Protein AF-A0A1D6KE18-F1 (afdb_monomer)

Mean predicted aligned error: 4.52 Å

Foldseek 3Di:
DDDDPVLLVLLLVLLVVCQPPVVQDDPPGGDPVVLVSSLVSSCVVVVPPNDDSVRSVVSLVLLLLLLVLQVVLCPDPQWDADPVQQAIDHDPVVVVVSCVVRVSNVVRNPHHDPCNVSSCVRPPDPPPPPD

Structure (mmCIF, N/CA/C/O backbone):
data_AF-A0A1D6KE18-F1
#
_entry.id   AF-A0A1D6KE18-F1
#
loop_
_atom_site.group_PDB
_atom_site.id
_atom_site.type_symbol
_atom_site.label_atom_id
_atom_site.label_alt_id
_atom_site.label_comp_id
_atom_site.label_asym_id
_atom_site.label_entity_id
_atom_site.label_seq_id
_atom_site.pdbx_PDB_ins_code
_atom_site.Cartn_x
_atom_site.Cartn_y
_atom_site.Cartn_z
_atom_site.occupancy
_atom_site.B_iso_or_equiv
_atom_site.auth_seq_id
_atom_site.auth_comp_id
_atom_site.auth_asym_id
_atom_site.auth_atom_id
_atom_site.pdbx_PDB_model_num
ATOM 1 N N . MET A 1 1 ? 7.918 14.638 -8.693 1.00 60.69 1 MET A N 1
ATOM 2 C CA . MET A 1 1 ? 6.712 13.833 -8.991 1.00 60.69 1 MET A CA 1
ATOM 3 C C . MET A 1 1 ? 5.922 13.656 -7.713 1.00 60.69 1 MET A C 1
ATOM 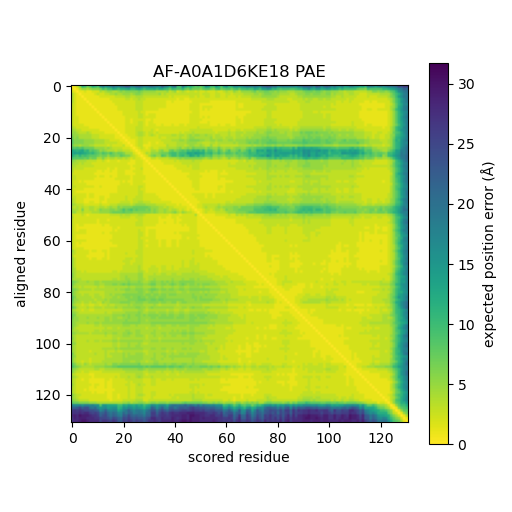5 O O . MET A 1 1 ? 6.522 13.316 -6.700 1.00 60.69 1 MET A O 1
ATOM 9 N N . ILE A 1 2 ? 4.615 13.894 -7.745 1.00 83.94 2 ILE A N 1
ATOM 10 C CA . ILE A 1 2 ? 3.728 13.687 -6.595 1.00 83.94 2 ILE A CA 1
ATOM 11 C C . ILE A 1 2 ? 2.956 12.389 -6.845 1.00 83.94 2 ILE A C 1
ATOM 13 O O . ILE A 1 2 ? 2.458 12.166 -7.948 1.00 83.94 2 ILE A O 1
ATOM 17 N N . TRP A 1 3 ? 2.891 11.517 -5.840 1.00 92.81 3 TRP A N 1
ATOM 18 C CA . TRP A 1 3 ? 2.077 10.306 -5.903 1.00 92.81 3 TRP A CA 1
ATOM 19 C C . TRP A 1 3 ? 0.591 10.654 -5.977 1.00 92.81 3 TRP A C 1
ATOM 21 O O . TRP A 1 3 ? 0.111 11.513 -5.241 1.00 92.81 3 TRP A O 1
ATOM 31 N N . ASN A 1 4 ? -0.135 9.957 -6.844 1.00 93.25 4 ASN A N 1
ATOM 32 C CA . ASN A 1 4 ? -1.587 10.035 -6.948 1.00 93.25 4 ASN A CA 1
ATOM 33 C C . ASN A 1 4 ? -2.176 8.618 -6.966 1.00 93.25 4 ASN A C 1
ATOM 35 O O . ASN A 1 4 ? -1.447 7.635 -7.112 1.00 93.25 4 ASN A O 1
ATOM 39 N N . ASN A 1 5 ? -3.501 8.517 -6.872 1.00 93.25 5 ASN A N 1
ATOM 40 C CA . ASN A 1 5 ? -4.188 7.226 -6.812 1.00 93.25 5 ASN A CA 1
ATOM 41 C C . ASN A 1 5 ? -3.930 6.347 -8.052 1.00 93.25 5 ASN A C 1
ATOM 43 O O . ASN A 1 5 ? -3.918 5.124 -7.934 1.00 93.25 5 ASN A O 1
ATOM 47 N N . VAL A 1 6 ? -3.694 6.944 -9.229 1.00 95.94 6 VAL A N 1
ATOM 48 C CA . VAL A 1 6 ? -3.387 6.207 -10.469 1.00 95.94 6 VAL A CA 1
ATOM 49 C C . VAL A 1 6 ? -2.028 5.520 -10.361 1.00 95.94 6 VAL A C 1
ATOM 51 O O . VAL A 1 6 ? -1.913 4.334 -10.663 1.00 95.94 6 VAL A O 1
ATOM 54 N N . TYR A 1 7 ? -1.010 6.232 -9.878 1.00 97.25 7 TYR A N 1
ATOM 55 C CA . TYR A 1 7 ? 0.320 5.669 -9.660 1.00 97.25 7 TYR A CA 1
ATOM 56 C C . TYR A 1 7 ? 0.329 4.661 -8.513 1.00 97.25 7 TYR A C 1
ATOM 58 O O . TYR A 1 7 ? 0.935 3.603 -8.646 1.00 97.25 7 TYR A O 1
ATOM 66 N N . GLU A 1 8 ? -0.367 4.936 -7.410 1.00 97.62 8 GLU A N 1
ATOM 67 C CA . GLU A 1 8 ? -0.455 3.998 -6.285 1.00 97.62 8 GLU A CA 1
ATOM 68 C C . GLU A 1 8 ? -1.118 2.682 -6.708 1.00 97.62 8 GLU A C 1
ATOM 70 O O . GLU A 1 8 ? -0.556 1.613 -6.469 1.00 97.62 8 GLU A O 1
ATOM 75 N N . LYS A 1 9 ? -2.248 2.748 -7.427 1.00 97.75 9 LYS A N 1
ATOM 76 C CA . LYS A 1 9 ? -2.871 1.561 -8.028 1.00 97.75 9 LYS A CA 1
ATOM 77 C C . LYS A 1 9 ? -1.924 0.879 -9.012 1.00 97.75 9 LYS A C 1
ATOM 79 O O . LYS A 1 9 ? -1.760 -0.332 -8.969 1.00 97.75 9 LYS A O 1
ATOM 84 N N . GLY A 1 10 ? -1.277 1.654 -9.877 1.00 97.88 10 GLY A N 1
ATOM 85 C CA . GLY A 1 10 ? -0.347 1.141 -10.871 1.00 97.88 10 GLY A CA 1
ATOM 86 C C . GLY A 1 10 ? 0.821 0.356 -10.271 1.00 97.88 10 GLY A C 1
ATOM 87 O O . GLY A 1 10 ? 1.186 -0.682 -10.817 1.00 97.88 10 GLY A O 1
ATOM 88 N N . LEU A 1 11 ? 1.362 0.811 -9.138 1.00 98.31 11 LEU A N 1
ATOM 89 C CA . LEU A 1 11 ? 2.388 0.094 -8.383 1.00 98.31 11 LEU A CA 1
ATOM 90 C C . LEU A 1 11 ? 1.849 -1.236 -7.850 1.00 98.31 11 LEU A C 1
ATOM 92 O O . LEU A 1 11 ? 2.480 -2.270 -8.053 1.00 98.31 11 LEU A O 1
ATOM 96 N N . VAL A 1 12 ? 0.679 -1.216 -7.209 1.00 98.12 12 VAL A N 1
ATOM 97 C CA . VAL A 1 12 ? 0.049 -2.421 -6.653 1.00 98.12 12 VAL A CA 1
ATOM 98 C C . VAL A 1 12 ? -0.283 -3.442 -7.751 1.00 98.12 12 VAL A C 1
ATOM 100 O O . VAL A 1 12 ? -0.004 -4.624 -7.570 1.00 98.12 12 VAL A O 1
ATOM 103 N N . ASP A 1 13 ? -0.781 -2.995 -8.909 1.00 98.25 13 ASP A N 1
ATOM 104 C CA . ASP A 1 13 ? -1.035 -3.853 -10.076 1.00 98.25 13 ASP A CA 1
ATOM 105 C C . ASP A 1 13 ? 0.254 -4.570 -10.522 1.00 98.25 13 ASP A C 1
ATOM 107 O O . ASP A 1 13 ? 0.291 -5.794 -10.605 1.00 98.25 13 ASP A O 1
ATOM 111 N N . VAL A 1 14 ? 1.347 -3.822 -10.738 1.00 98.00 14 VAL A N 1
ATOM 112 C CA . VAL A 1 14 ? 2.634 -4.406 -11.164 1.00 98.00 14 VAL A CA 1
ATOM 113 C C . VAL A 1 14 ? 3.160 -5.392 -10.119 1.00 98.00 14 VAL A C 1
ATOM 115 O O . VAL A 1 14 ? 3.718 -6.431 -10.465 1.00 98.00 14 VAL A O 1
ATOM 118 N N . MET A 1 15 ? 2.979 -5.101 -8.830 1.00 97.31 15 MET A N 1
ATOM 119 C CA . MET A 1 15 ? 3.346 -6.027 -7.761 1.00 97.31 15 MET A CA 1
ATOM 120 C C . MET A 1 15 ? 2.531 -7.323 -7.817 1.00 97.31 15 MET A C 1
ATOM 122 O O . MET A 1 15 ? 3.095 -8.386 -7.569 1.00 97.31 15 MET A O 1
ATOM 126 N N . HIS A 1 16 ? 1.243 -7.270 -8.163 1.00 96.31 16 HIS A N 1
ATOM 127 C CA . HIS A 1 16 ? 0.437 -8.478 -8.340 1.00 96.31 16 HIS A CA 1
ATOM 128 C C . HIS A 1 16 ? 0.961 -9.355 -9.475 1.00 96.31 16 HIS A C 1
ATOM 130 O O . HIS A 1 16 ? 1.117 -10.554 -9.259 1.00 96.31 16 HIS A O 1
ATOM 136 N N . ASP A 1 17 ? 1.336 -8.766 -10.611 1.00 96.06 17 ASP A N 1
ATOM 137 C CA . ASP A 1 17 ? 1.878 -9.506 -11.762 1.00 96.06 17 ASP A CA 1
ATOM 138 C C . ASP A 1 17 ? 3.152 -10.301 -11.418 1.00 96.06 17 ASP A C 1
ATOM 140 O O . ASP A 1 17 ? 3.493 -11.281 -12.078 1.00 96.06 17 ASP A O 1
ATOM 144 N N . HIS A 1 18 ? 3.877 -9.886 -10.373 1.00 94.38 18 HIS A N 1
ATOM 145 C CA . HIS A 1 18 ? 5.141 -10.499 -9.962 1.00 94.38 18 HIS A CA 1
ATOM 146 C C . HIS A 1 18 ? 5.004 -11.432 -8.749 1.00 94.38 18 HIS A C 1
ATOM 148 O O . HIS A 1 18 ? 5.970 -12.122 -8.413 1.00 94.38 18 HIS A O 1
ATOM 154 N N . LYS A 1 19 ? 3.857 -11.441 -8.051 1.00 90.94 19 LYS A N 1
ATOM 155 C CA . LYS A 1 19 ? 3.760 -11.966 -6.672 1.00 90.94 19 LYS A CA 1
ATOM 156 C C . LYS A 1 19 ? 3.980 -13.471 -6.564 1.00 90.94 19 LYS A C 1
ATOM 158 O O . LYS A 1 19 ? 4.556 -13.913 -5.569 1.00 90.94 19 LYS A O 1
ATOM 163 N N . ASP A 1 20 ? 3.583 -14.208 -7.596 1.00 90.25 20 ASP A N 1
ATOM 164 C CA . ASP A 1 20 ? 3.630 -15.671 -7.642 1.00 90.25 20 ASP A CA 1
ATOM 165 C C . ASP A 1 20 ? 4.934 -16.199 -8.267 1.00 90.25 20 ASP A C 1
ATOM 167 O O . ASP A 1 20 ? 5.154 -17.406 -8.333 1.00 90.25 20 ASP A O 1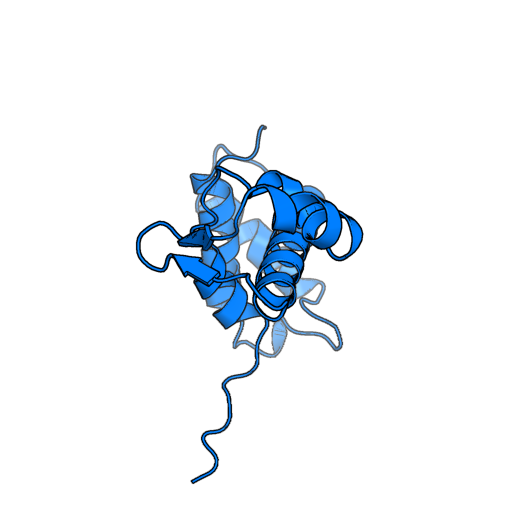
ATOM 171 N N . ASN A 1 21 ? 5.838 -15.310 -8.701 1.00 92.62 21 ASN A N 1
ATOM 172 C CA . ASN A 1 21 ? 7.126 -15.709 -9.255 1.00 92.62 21 ASN A CA 1
ATOM 173 C C . ASN A 1 21 ? 8.185 -15.845 -8.140 1.00 92.62 21 ASN A C 1
ATOM 175 O O . ASN A 1 21 ? 8.658 -14.827 -7.615 1.00 92.62 21 ASN A O 1
ATOM 179 N N . PRO A 1 22 ? 8.642 -17.070 -7.807 1.00 90.62 22 PRO A N 1
ATOM 180 C CA . PRO A 1 22 ? 9.585 -17.291 -6.711 1.00 90.62 22 PRO A CA 1
ATOM 181 C C . PRO A 1 22 ? 10.936 -16.601 -6.940 1.00 90.62 22 PRO A C 1
ATOM 183 O O . PRO A 1 22 ? 11.588 -16.217 -5.971 1.00 90.62 22 PRO A O 1
ATOM 186 N N . LYS A 1 23 ? 11.329 -16.346 -8.199 1.00 93.75 23 LYS A N 1
ATOM 187 C CA . LYS A 1 23 ? 12.558 -15.608 -8.536 1.00 93.75 23 LYS A CA 1
ATOM 188 C C . LYS A 1 23 ? 12.563 -14.192 -7.963 1.00 93.75 23 LYS A C 1
ATOM 190 O O . LYS A 1 23 ? 13.631 -13.646 -7.708 1.00 93.75 23 LYS A O 1
ATOM 195 N N . PHE A 1 24 ? 11.398 -13.579 -7.773 1.00 93.81 24 PHE A N 1
ATOM 196 C CA . PHE A 1 24 ? 11.279 -12.193 -7.314 1.00 93.81 24 PHE A CA 1
ATOM 197 C C . PHE A 1 24 ? 11.082 -12.066 -5.803 1.00 93.81 24 PHE A C 1
ATOM 199 O O . PHE A 1 24 ? 11.105 -10.953 -5.267 1.00 93.81 24 PHE A O 1
ATOM 206 N N . LYS A 1 25 ? 10.928 -13.189 -5.096 1.00 90.25 25 LYS A N 1
ATOM 207 C CA . LYS A 1 25 ? 10.687 -13.224 -3.654 1.00 90.25 25 LYS A CA 1
ATOM 208 C C . LYS A 1 25 ? 11.977 -13.525 -2.887 1.00 90.25 25 LYS A C 1
ATOM 210 O O . LYS A 1 25 ? 12.860 -14.242 -3.345 1.00 90.25 25 LYS A O 1
ATOM 215 N N . GLY A 1 26 ? 12.096 -12.932 -1.706 1.00 84.06 26 GLY A N 1
ATOM 216 C CA . GLY A 1 26 ? 13.073 -13.281 -0.676 1.00 84.06 26 GLY A CA 1
ATOM 217 C C . GLY A 1 26 ? 12.359 -13.588 0.641 1.00 84.06 26 GLY A C 1
ATOM 218 O O . GLY A 1 26 ? 11.132 -13.525 0.703 1.00 84.06 26 GLY A O 1
ATOM 219 N N . GLN A 1 27 ? 13.120 -13.857 1.708 1.00 77.19 27 GLN A N 1
ATOM 220 C CA . GLN A 1 27 ? 12.569 -14.235 3.023 1.00 77.19 27 GLN A CA 1
ATOM 221 C C . GLN A 1 27 ? 11.506 -13.251 3.551 1.00 77.19 27 GLN A C 1
ATOM 223 O O . GLN A 1 27 ? 10.515 -13.679 4.128 1.00 77.19 27 GLN A O 1
ATOM 228 N N . ASN A 1 28 ? 11.680 -11.945 3.306 1.00 78.69 28 ASN A N 1
ATOM 229 C CA . ASN A 1 28 ? 10.844 -10.884 3.886 1.00 78.69 28 ASN A CA 1
ATOM 230 C C . ASN A 1 28 ? 10.117 -10.001 2.850 1.00 78.69 28 ASN A C 1
ATOM 232 O O . ASN A 1 28 ? 9.712 -8.882 3.168 1.00 78.69 28 ASN A O 1
ATOM 236 N N . GLY A 1 29 ? 9.950 -10.461 1.604 1.00 87.69 29 GLY A N 1
ATOM 237 C CA . GLY A 1 29 ? 9.260 -9.687 0.564 1.00 87.69 29 GLY A CA 1
ATOM 238 C C . GLY A 1 29 ? 9.904 -9.811 -0.810 1.00 87.69 29 GLY A C 1
ATOM 239 O O . GLY A 1 29 ? 10.212 -10.913 -1.248 1.00 87.69 29 GLY A O 1
ATOM 240 N N . TRP A 1 30 ? 10.066 -8.688 -1.507 1.00 94.56 30 TRP A N 1
ATOM 241 C CA . TRP A 1 30 ? 10.714 -8.630 -2.820 1.00 94.56 30 TRP A CA 1
ATOM 242 C C . TRP A 1 30 ? 12.234 -8.586 -2.679 1.00 94.56 30 TRP A C 1
ATOM 244 O O . TRP A 1 30 ? 12.766 -7.799 -1.893 1.00 94.56 30 TRP A O 1
ATOM 254 N N . ASN A 1 31 ? 12.939 -9.406 -3.456 1.00 95.06 31 ASN A N 1
ATOM 255 C CA . ASN A 1 31 ? 14.399 -9.370 -3.513 1.00 95.06 31 ASN A CA 1
ATOM 256 C C . ASN A 1 31 ? 14.897 -8.273 -4.482 1.00 95.06 31 ASN A C 1
ATOM 258 O O . ASN A 1 31 ? 14.120 -7.458 -4.992 1.00 95.06 31 ASN A O 1
ATOM 262 N N . ARG A 1 32 ? 16.215 -8.218 -4.728 1.00 95.19 32 ARG A N 1
ATOM 263 C CA . ARG A 1 32 ? 16.817 -7.215 -5.623 1.00 95.19 32 ARG A CA 1
ATOM 264 C C . ARG A 1 32 ? 16.215 -7.265 -7.030 1.00 95.19 32 ARG A C 1
ATOM 266 O O . ARG A 1 32 ? 15.886 -6.199 -7.553 1.00 95.19 32 ARG A O 1
ATOM 273 N N . ASP A 1 33 ? 16.063 -8.461 -7.591 1.00 96.06 33 ASP A N 1
ATOM 274 C CA . ASP A 1 33 ? 15.559 -8.686 -8.948 1.00 96.06 33 ASP A CA 1
ATOM 275 C C . ASP A 1 33 ? 14.074 -8.353 -9.057 1.00 96.06 33 ASP A C 1
ATOM 277 O O . ASP A 1 33 ? 13.670 -7.679 -10.001 1.00 96.06 33 ASP A O 1
ATOM 281 N N . GLY A 1 34 ? 13.281 -8.733 -8.051 1.00 97.25 34 GLY A N 1
ATOM 282 C CA . GLY A 1 34 ? 11.869 -8.369 -7.964 1.00 97.25 34 GLY A CA 1
ATOM 283 C C . GLY A 1 34 ? 11.677 -6.858 -7.996 1.00 97.25 34 GLY A C 1
ATOM 284 O O . GLY A 1 34 ? 10.936 -6.345 -8.829 1.00 97.25 34 GLY A O 1
ATOM 28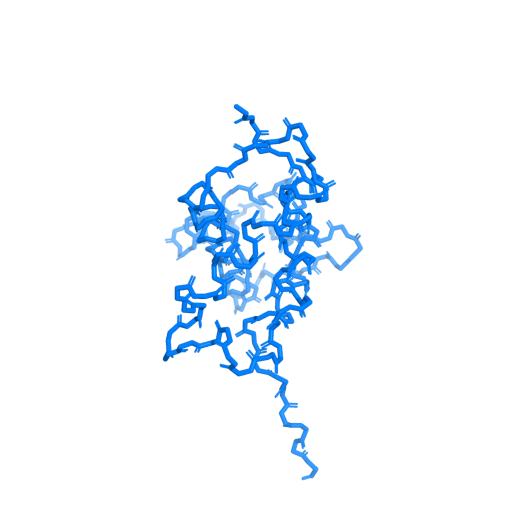5 N N . TRP A 1 35 ? 12.420 -6.118 -7.169 1.00 97.69 35 TRP A N 1
ATOM 286 C CA . TRP A 1 35 ? 12.339 -4.657 -7.183 1.00 97.69 35 TRP A CA 1
ATOM 287 C C . TRP A 1 35 ? 12.838 -4.023 -8.480 1.00 97.69 35 TRP A C 1
ATOM 289 O O . TRP A 1 35 ? 12.286 -3.008 -8.900 1.00 97.69 35 TRP A O 1
ATOM 299 N N . ASN A 1 36 ? 13.878 -4.578 -9.107 1.00 97.38 36 ASN A N 1
ATOM 300 C CA . ASN A 1 36 ? 14.346 -4.080 -10.400 1.00 97.38 36 ASN A CA 1
ATOM 301 C C . ASN A 1 36 ? 1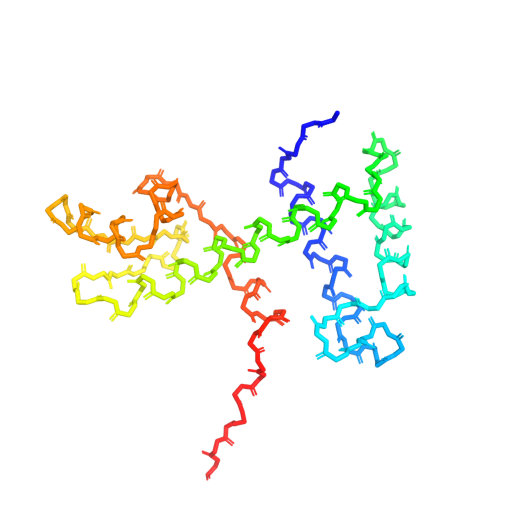3.259 -4.269 -11.467 1.00 97.38 36 ASN A C 1
ATOM 303 O O . ASN A 1 36 ? 12.926 -3.314 -12.159 1.00 97.38 36 ASN A O 1
ATOM 307 N N . SER A 1 37 ? 12.650 -5.458 -11.528 1.00 97.81 37 SER A N 1
ATOM 308 C CA . SER A 1 37 ? 11.567 -5.766 -12.468 1.00 97.81 37 SER A CA 1
ATOM 309 C C . SER A 1 37 ? 10.341 -4.880 -12.243 1.00 97.81 37 SER A C 1
ATOM 311 O O . SER A 1 37 ? 9.858 -4.257 -13.186 1.00 97.81 37 SER A O 1
ATOM 313 N N . ILE A 1 38 ? 9.895 -4.732 -10.989 1.00 98.06 38 ILE A N 1
ATOM 314 C CA . ILE A 1 38 ? 8.785 -3.841 -10.619 1.00 98.06 38 ILE A CA 1
ATOM 315 C C . ILE A 1 38 ? 9.081 -2.401 -11.050 1.00 98.06 38 ILE A C 1
ATOM 317 O O . ILE A 1 38 ? 8.217 -1.748 -11.625 1.00 98.06 38 ILE A O 1
ATOM 321 N N . THR A 1 39 ? 10.302 -1.909 -10.816 1.00 98.00 39 THR A N 1
ATOM 322 C CA . THR A 1 39 ? 10.686 -0.536 -11.185 1.00 98.00 39 THR A CA 1
ATOM 323 C C . THR A 1 39 ? 10.658 -0.329 -12.695 1.00 98.00 39 THR A C 1
ATOM 325 O O . THR A 1 39 ? 10.117 0.671 -13.166 1.00 98.00 39 THR A O 1
ATOM 328 N N . THR A 1 40 ? 11.203 -1.275 -13.460 1.00 97.44 40 THR A N 1
ATOM 329 C CA . THR A 1 40 ? 11.175 -1.226 -14.925 1.00 97.44 40 THR A CA 1
ATOM 330 C C . THR A 1 40 ? 9.739 -1.253 -15.439 1.00 97.44 40 THR A C 1
ATOM 332 O O . THR A 1 40 ? 9.338 -0.347 -16.160 1.00 97.44 40 THR A O 1
ATOM 335 N N . LYS A 1 41 ? 8.929 -2.224 -15.003 1.00 97.94 41 LYS A N 1
ATOM 336 C CA . LYS A 1 41 ? 7.539 -2.391 -15.454 1.00 97.94 41 LYS A CA 1
ATOM 337 C C . LYS A 1 41 ? 6.647 -1.215 -15.070 1.00 97.94 41 LYS A C 1
ATOM 339 O O . LYS A 1 41 ? 5.800 -0.798 -15.856 1.00 97.94 41 LYS A O 1
ATOM 344 N N . PHE A 1 42 ? 6.863 -0.642 -13.889 1.00 98.12 42 PHE A N 1
ATOM 345 C CA . PHE A 1 42 ? 6.167 0.567 -13.473 1.00 98.12 42 PHE A CA 1
ATOM 346 C C . PHE A 1 42 ? 6.479 1.740 -14.411 1.00 98.12 42 PHE A C 1
ATOM 348 O O . PHE A 1 42 ? 5.561 2.410 -14.877 1.00 98.12 42 PHE A O 1
ATOM 355 N N . ASN A 1 43 ? 7.758 1.980 -14.711 1.00 96.38 43 ASN A N 1
ATOM 356 C CA . ASN A 1 43 ? 8.159 3.086 -15.579 1.00 96.38 43 ASN A CA 1
ATOM 357 C C . ASN A 1 43 ? 7.819 2.828 -17.060 1.00 96.38 43 ASN A C 1
ATOM 359 O O . ASN A 1 43 ? 7.562 3.781 -17.779 1.00 96.38 43 ASN A O 1
ATOM 363 N N . GLU A 1 44 ? 7.729 1.576 -17.516 1.00 96.75 44 GLU A N 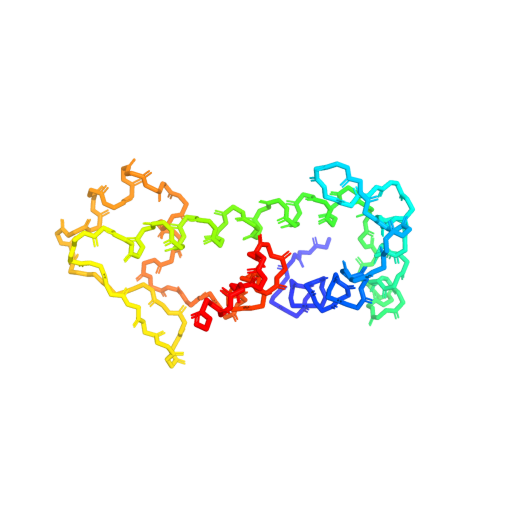1
ATOM 364 C CA . GLU A 1 44 ? 7.154 1.240 -18.831 1.00 96.75 44 GLU A CA 1
ATOM 365 C C . GLU A 1 44 ? 5.659 1.594 -18.899 1.00 96.75 44 GLU A C 1
ATOM 367 O O . GLU A 1 44 ? 5.199 2.161 -19.888 1.00 96.75 44 GLU A O 1
ATOM 372 N N . LYS A 1 45 ? 4.899 1.297 -17.833 1.00 97.00 45 LYS A N 1
ATOM 373 C CA . LYS A 1 45 ? 3.463 1.616 -17.732 1.00 97.00 45 LYS A CA 1
ATOM 374 C C . LYS A 1 45 ? 3.209 3.120 -17.590 1.00 97.00 45 LYS A C 1
ATOM 376 O O . LYS A 1 45 ? 2.206 3.624 -18.089 1.00 97.00 45 LYS A O 1
ATOM 381 N N . PHE A 1 46 ? 4.108 3.834 -16.917 1.00 95.69 46 PHE A N 1
ATOM 382 C CA . PHE A 1 46 ? 4.030 5.276 -16.694 1.00 95.69 46 PHE A CA 1
ATOM 383 C C . PHE A 1 46 ? 5.338 5.951 -17.130 1.00 95.69 46 PHE A C 1
ATOM 385 O O . PHE A 1 46 ? 6.126 6.370 -16.275 1.00 95.69 46 PHE A O 1
ATOM 392 N N . PRO A 1 47 ? 5.570 6.102 -18.449 1.00 92.50 47 PRO A N 1
ATOM 393 C CA . PRO A 1 47 ? 6.843 6.594 -18.979 1.00 92.50 47 PRO A CA 1
ATOM 394 C C . PRO A 1 47 ? 7.175 8.006 -18.511 1.00 92.50 47 PRO A C 1
ATOM 396 O O . PRO A 1 47 ? 8.343 8.340 -18.405 1.00 92.50 47 PRO A O 1
ATOM 399 N N . LEU A 1 48 ? 6.165 8.811 -18.170 1.00 91.00 48 LEU A N 1
ATOM 400 C CA . LEU A 1 48 ? 6.347 10.171 -17.663 1.00 91.00 48 LEU A CA 1
ATOM 401 C C . LEU A 1 48 ? 6.558 10.246 -16.145 1.00 91.00 48 LEU A C 1
ATOM 403 O O . LEU A 1 48 ? 6.817 11.333 -15.644 1.00 91.00 48 LEU A O 1
ATOM 407 N N . ALA A 1 49 ? 6.408 9.148 -15.397 1.00 88.62 49 ALA A N 1
ATOM 408 C CA . ALA A 1 49 ? 6.461 9.168 -13.934 1.00 88.62 49 ALA A CA 1
ATOM 409 C C . ALA A 1 49 ? 7.879 9.025 -13.365 1.00 88.62 49 ALA A C 1
ATOM 411 O O . ALA A 1 49 ? 8.127 9.524 -12.270 1.00 88.62 49 ALA A O 1
ATOM 412 N N . HIS A 1 50 ? 8.799 8.385 -14.098 1.00 87.88 50 HIS A N 1
ATOM 413 C CA . HIS A 1 50 ? 10.234 8.278 -13.791 1.00 87.88 50 HIS A CA 1
ATOM 414 C C . HIS A 1 50 ? 10.574 8.097 -12.295 1.00 87.88 50 HIS A C 1
ATOM 416 O O . HIS A 1 50 ? 11.512 8.714 -11.783 1.00 87.88 50 HIS A O 1
ATOM 422 N N . PHE A 1 51 ? 9.811 7.275 -11.567 1.00 94.56 51 PHE A N 1
ATOM 423 C CA . PHE A 1 51 ? 10.074 7.054 -10.148 1.00 94.56 51 PHE A CA 1
ATOM 424 C C . PHE A 1 51 ? 11.303 6.161 -9.985 1.00 94.56 51 PHE A C 1
ATOM 426 O O . PHE A 1 51 ? 11.471 5.151 -10.678 1.00 94.56 51 PHE A O 1
ATOM 433 N N . SER A 1 52 ? 12.152 6.518 -9.025 1.00 96.38 52 SER A N 1
ATOM 434 C CA . SER A 1 52 ? 13.275 5.681 -8.628 1.00 96.38 52 SER A CA 1
ATOM 435 C C . SER A 1 52 ? 12.787 4.444 -7.873 1.00 96.38 52 SER A C 1
ATOM 437 O O . SER A 1 52 ? 11.733 4.445 -7.231 1.00 96.38 52 SER A O 1
ATOM 439 N N . LYS A 1 53 ? 13.607 3.390 -7.872 1.00 96.88 53 LYS A N 1
ATOM 440 C CA . LYS A 1 53 ? 13.366 2.185 -7.067 1.00 96.88 53 LYS A CA 1
ATOM 441 C C . LYS A 1 53 ? 13.110 2.513 -5.591 1.00 96.88 53 LYS A C 1
ATOM 443 O O . LYS A 1 53 ? 12.208 1.938 -4.991 1.00 96.88 53 LYS A O 1
ATOM 448 N N . GLN A 1 54 ? 13.864 3.457 -5.022 1.00 97.06 54 GLN A N 1
ATOM 449 C CA . GLN A 1 54 ? 13.683 3.892 -3.635 1.00 97.06 54 GLN A CA 1
ATOM 450 C C . GLN A 1 54 ? 12.297 4.517 -3.418 1.00 97.06 54 GLN A C 1
ATOM 452 O O . GLN A 1 54 ? 11.622 4.174 -2.453 1.00 97.06 54 GLN A O 1
ATOM 457 N N . GLN A 1 55 ? 11.834 5.374 -4.332 1.00 97.38 55 GLN A N 1
ATOM 458 C CA . GLN A 1 55 ? 10.514 6.006 -4.224 1.00 97.38 55 GLN A CA 1
ATOM 459 C C . GLN A 1 55 ? 9.376 4.978 -4.283 1.00 97.38 55 GLN A C 1
ATOM 461 O O . GLN A 1 55 ? 8.403 5.097 -3.538 1.00 97.38 55 GLN A O 1
ATOM 466 N N . LEU A 1 56 ? 9.502 3.946 -5.127 1.00 97.75 56 LEU A N 1
ATOM 467 C CA . LEU A 1 56 ? 8.536 2.843 -5.186 1.00 97.75 56 LEU A CA 1
ATOM 468 C C . LEU A 1 56 ? 8.539 2.015 -3.891 1.00 97.75 56 LEU A C 1
ATOM 470 O O . LEU A 1 56 ? 7.476 1.686 -3.371 1.00 97.75 56 LEU A O 1
ATOM 474 N N . GLN A 1 57 ? 9.720 1.721 -3.339 1.00 97.44 57 GLN A N 1
ATOM 475 C CA . GLN A 1 57 ? 9.868 1.000 -2.068 1.00 97.44 57 GLN A CA 1
ATOM 476 C C . GLN A 1 57 ? 9.275 1.774 -0.887 1.00 97.44 57 GLN A C 1
ATOM 478 O O . GLN A 1 57 ? 8.569 1.211 -0.052 1.00 97.44 57 GLN A O 1
ATOM 483 N N . GLU A 1 58 ? 9.537 3.077 -0.812 1.00 97.69 58 GLU A N 1
ATOM 484 C CA . GLU A 1 58 ? 8.982 3.941 0.227 1.00 97.69 58 GLU A CA 1
ATOM 485 C C . GLU A 1 58 ? 7.457 4.011 0.139 1.00 97.69 58 GLU A C 1
ATOM 487 O O . GLU A 1 58 ? 6.785 3.932 1.173 1.00 97.69 58 GLU A O 1
ATOM 492 N N . LYS A 1 59 ? 6.911 4.089 -1.081 1.00 97.69 59 LYS A N 1
ATOM 493 C CA . LYS A 1 59 ? 5.466 4.075 -1.299 1.00 97.69 59 LYS A CA 1
ATOM 494 C C . LYS A 1 59 ? 4.833 2.729 -0.957 1.00 97.69 59 LYS A C 1
ATOM 496 O O . LYS A 1 59 ? 3.807 2.715 -0.282 1.00 97.69 59 LYS A O 1
ATOM 501 N N . GLU A 1 60 ? 5.433 1.607 -1.350 1.00 97.50 60 GLU A N 1
ATOM 502 C CA . GLU A 1 60 ? 4.957 0.273 -0.952 1.00 97.50 60 GLU A CA 1
ATOM 503 C C . GLU A 1 60 ? 4.871 0.154 0.570 1.00 97.50 60 GLU A C 1
ATOM 505 O O . GLU A 1 60 ? 3.833 -0.246 1.104 1.00 97.50 60 GLU A O 1
ATOM 510 N N . ARG A 1 61 ? 5.919 0.592 1.277 1.00 96.88 61 ARG A N 1
ATOM 511 C CA . ARG A 1 61 ? 5.974 0.559 2.740 1.00 96.88 61 ARG A CA 1
ATOM 512 C C . ARG A 1 61 ? 4.880 1.420 3.367 1.00 96.88 61 ARG A C 1
ATOM 514 O O . ARG A 1 61 ? 4.302 1.043 4.391 1.00 96.88 61 ARG A O 1
ATOM 521 N N . GLU A 1 62 ? 4.602 2.578 2.776 1.00 97.38 62 GLU A N 1
ATOM 522 C CA . GLU A 1 62 ? 3.521 3.464 3.201 1.00 97.38 62 GLU A CA 1
ATOM 523 C C . GLU A 1 62 ? 2.149 2.791 3.025 1.00 97.38 62 GLU A C 1
ATOM 525 O O . GLU A 1 62 ? 1.411 2.653 4.004 1.00 97.38 62 GLU A O 1
ATOM 530 N N . LEU A 1 63 ? 1.846 2.302 1.817 1.00 97.88 63 LEU A N 1
ATOM 531 C CA . LEU A 1 63 ? 0.583 1.634 1.476 1.00 97.88 63 LEU A CA 1
ATOM 532 C C . LEU A 1 63 ? 0.345 0.389 2.333 1.00 97.88 63 LEU A C 1
ATOM 534 O O . LEU A 1 63 ? -0.736 0.217 2.896 1.00 97.88 63 LEU A O 1
ATOM 538 N N . LYS A 1 64 ? 1.374 -0.443 2.513 1.00 96.75 64 LYS A N 1
ATOM 539 C CA . LYS A 1 64 ? 1.338 -1.604 3.409 1.00 96.75 64 LYS A CA 1
ATOM 540 C C . LYS A 1 64 ? 1.081 -1.194 4.856 1.00 96.75 64 LYS A C 1
ATOM 542 O O . LYS A 1 64 ? 0.365 -1.882 5.580 1.00 96.75 64 LYS A O 1
ATOM 547 N N . GLY A 1 65 ? 1.656 -0.073 5.289 1.00 97.19 65 GLY A N 1
ATOM 548 C CA . GLY A 1 65 ? 1.410 0.499 6.607 1.00 97.19 65 GLY A CA 1
ATOM 549 C C . GLY A 1 65 ? -0.041 0.941 6.807 1.00 97.19 65 GLY A C 1
ATOM 550 O O . GLY A 1 65 ? -0.588 0.713 7.882 1.00 97.19 65 GLY A O 1
ATOM 551 N N . TYR A 1 66 ? -0.657 1.547 5.790 1.00 97.75 66 TYR A N 1
ATOM 552 C CA . TYR A 1 66 ? -2.074 1.919 5.815 1.00 97.75 66 TYR A CA 1
ATOM 553 C C . TYR A 1 66 ? -2.990 0.703 5.824 1.00 97.75 66 TYR A C 1
ATOM 555 O O . TYR A 1 66 ? -3.870 0.620 6.677 1.00 97.75 66 TYR A O 1
ATOM 563 N N . TYR A 1 67 ? -2.727 -0.263 4.943 1.00 97.81 67 TYR A N 1
ATOM 564 C CA . TYR A 1 67 ? -3.444 -1.531 4.910 1.00 97.81 67 TYR A CA 1
ATOM 565 C C . TYR A 1 67 ? -3.448 -2.210 6.285 1.00 97.81 67 TYR A C 1
ATOM 567 O O . TYR A 1 67 ? -4.517 -2.482 6.823 1.00 97.81 67 TYR A O 1
ATOM 575 N N . LYS A 1 68 ? -2.270 -2.405 6.899 1.00 96.88 68 LYS A N 1
ATOM 576 C CA . LYS A 1 68 ? -2.159 -3.030 8.227 1.00 96.88 68 LYS A CA 1
ATOM 577 C C . LYS A 1 68 ? -2.943 -2.268 9.292 1.00 96.88 68 LYS A C 1
ATOM 579 O O . LYS A 1 68 ? -3.673 -2.888 10.053 1.00 96.88 68 LYS A O 1
ATOM 584 N N . ALA A 1 69 ? -2.826 -0.940 9.314 1.00 97.19 69 ALA A N 1
ATOM 585 C CA . ALA A 1 69 ? -3.540 -0.116 10.284 1.00 97.19 69 ALA A CA 1
ATOM 586 C C . ALA A 1 69 ? -5.062 -0.251 10.145 1.00 97.19 69 ALA A C 1
ATOM 588 O O . ALA A 1 69 ? -5.731 -0.441 11.150 1.00 97.19 69 ALA A O 1
ATOM 589 N N . ILE A 1 70 ? -5.605 -0.211 8.923 1.00 97.38 70 ILE A N 1
ATOM 590 C CA . ILE A 1 70 ? -7.046 -0.395 8.683 1.00 97.38 70 ILE A CA 1
ATOM 591 C C . ILE A 1 70 ? -7.474 -1.828 9.026 1.00 97.38 70 ILE A C 1
ATOM 593 O O . ILE A 1 70 ? -8.480 -2.038 9.697 1.00 97.38 70 ILE A O 1
ATOM 597 N N . ARG A 1 71 ? -6.708 -2.832 8.587 1.00 96.88 71 ARG A N 1
ATOM 598 C CA . ARG A 1 71 ? -6.989 -4.252 8.844 1.00 96.88 71 ARG A CA 1
ATOM 599 C C . ARG A 1 71 ? -7.068 -4.537 10.341 1.00 96.88 71 ARG A C 1
ATOM 601 O O . ARG A 1 71 ? -7.961 -5.254 10.781 1.00 96.88 71 ARG A O 1
ATOM 608 N N . ASP A 1 72 ? -6.134 -3.996 11.115 1.00 96.56 72 ASP A N 1
ATOM 609 C CA . ASP A 1 72 ? -6.077 -4.233 12.553 1.00 96.56 72 ASP A CA 1
ATOM 610 C C . ASP A 1 72 ? -7.084 -3.355 13.311 1.00 96.56 72 ASP A C 1
ATOM 612 O O . ASP A 1 72 ? -7.731 -3.851 14.229 1.00 96.56 72 ASP A O 1
ATOM 616 N N . SER A 1 73 ? -7.341 -2.119 12.864 1.00 96.62 73 SER A N 1
ATOM 617 C CA . SER A 1 73 ? -8.376 -1.258 13.454 1.00 96.62 73 SER A CA 1
ATOM 618 C C . SER A 1 73 ? -9.781 -1.850 13.319 1.00 96.62 73 SER A C 1
ATOM 620 O O . SER A 1 73 ? -10.611 -1.661 14.198 1.00 96.62 73 SER A O 1
ATOM 622 N N . ARG A 1 74 ? -10.057 -2.588 12.234 1.00 95.38 74 ARG A N 1
ATOM 623 C CA . ARG A 1 74 ? -11.334 -3.293 12.006 1.00 95.38 74 ARG A CA 1
ATOM 624 C C . ARG A 1 74 ? -11.623 -4.402 13.026 1.00 95.38 74 ARG A C 1
ATOM 626 O O . ARG A 1 74 ? -12.745 -4.888 13.071 1.00 95.38 74 ARG A O 1
AT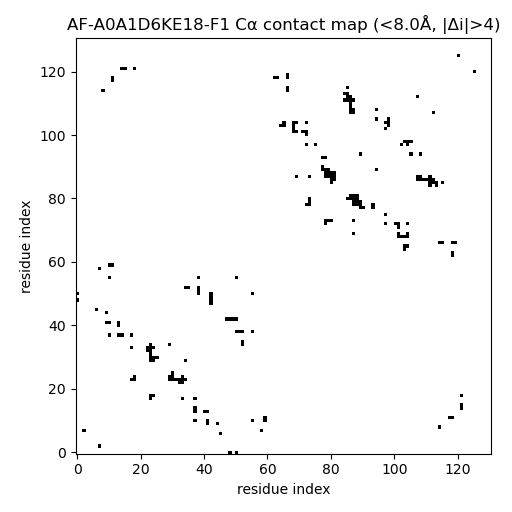OM 633 N N . LYS A 1 75 ? -10.629 -4.827 13.812 1.00 95.69 75 LYS A N 1
ATOM 634 C CA . LYS A 1 75 ? -10.794 -5.831 14.879 1.00 95.69 75 LYS A CA 1
ATOM 635 C C . LYS A 1 75 ? -11.188 -5.199 16.216 1.00 95.69 75 LYS A C 1
ATOM 637 O O . LYS A 1 75 ? -11.524 -5.915 17.154 1.00 95.69 75 LYS A O 1
ATOM 642 N N . GLU A 1 76 ? -11.117 -3.875 16.322 1.00 95.75 76 GLU A N 1
ATOM 643 C CA . GLU A 1 76 ? -11.496 -3.146 17.526 1.00 95.75 76 GLU A CA 1
ATOM 644 C C . GLU A 1 76 ? -13.022 -3.131 17.674 1.00 95.75 76 GLU A C 1
ATOM 646 O O . GLU A 1 76 ? -13.753 -2.921 16.705 1.00 95.75 76 GLU A O 1
ATOM 651 N N . SER A 1 77 ? -13.517 -3.294 18.904 1.00 95.50 77 SER A N 1
ATOM 652 C CA . SER A 1 77 ? -14.956 -3.181 19.188 1.00 95.50 77 SER A CA 1
ATOM 653 C C . SER A 1 77 ? -15.502 -1.844 18.678 1.00 95.50 77 SER A C 1
ATOM 655 O O . SER A 1 77 ? -14.805 -0.834 18.770 1.00 95.50 77 SER A O 1
ATOM 657 N N . GLY A 1 78 ? -16.723 -1.813 18.141 1.00 94.88 78 GLY A N 1
ATOM 658 C CA . GLY A 1 78 ? -17.356 -0.591 17.629 1.00 94.88 78 GLY A CA 1
ATOM 659 C C . GLY A 1 78 ? -16.738 -0.022 16.345 1.00 94.88 78 GLY A C 1
ATOM 660 O O . GLY A 1 78 ? -17.006 1.133 16.017 1.00 94.88 78 GLY A O 1
ATOM 661 N N . VAL A 1 79 ? -15.907 -0.795 15.637 1.00 97.12 79 VAL A N 1
ATOM 662 C CA . VAL A 1 79 ? -15.362 -0.426 14.325 1.00 97.12 79 VAL A CA 1
ATOM 663 C C . VAL A 1 79 ? -15.929 -1.349 13.255 1.00 97.12 79 VAL A C 1
ATOM 665 O O . VAL A 1 79 ? -15.739 -2.560 13.289 1.00 97.12 79 VAL A O 1
ATOM 668 N N . GLY A 1 80 ? -16.623 -0.759 12.289 1.00 95.56 80 GLY A N 1
ATOM 669 C CA . GLY A 1 80 ? -17.108 -1.415 11.084 1.00 95.56 80 GLY A CA 1
ATOM 670 C C . GLY A 1 80 ? -16.271 -1.075 9.851 1.00 95.56 80 GLY A C 1
ATOM 671 O O . GLY A 1 80 ? -15.324 -0.282 9.883 1.00 95.56 80 GLY A O 1
ATOM 672 N N . TRP A 1 81 ? -16.660 -1.664 8.725 1.00 96.62 81 TRP A N 1
ATOM 673 C CA . TRP A 1 81 ? -16.087 -1.400 7.412 1.00 96.62 81 TRP A CA 1
ATOM 674 C C . TRP A 1 81 ? -17.209 -1.203 6.399 1.00 96.62 81 TRP A C 1
ATOM 676 O O . TRP A 1 81 ? -18.175 -1.960 6.389 1.00 96.62 81 TRP A O 1
ATOM 686 N N . ASN A 1 82 ? -17.089 -0.173 5.569 1.00 95.44 82 ASN A N 1
ATOM 687 C CA . ASN A 1 82 ? -17.981 0.049 4.446 1.00 95.44 82 ASN A CA 1
ATOM 688 C C . ASN A 1 82 ? -17.334 -0.503 3.177 1.00 95.44 82 ASN A C 1
ATOM 690 O O . ASN A 1 82 ? -16.401 0.105 2.650 1.00 95.44 82 ASN A O 1
ATOM 694 N N . ASP A 1 83 ? -17.847 -1.623 2.677 1.00 94.38 83 ASP A N 1
ATOM 695 C CA . ASP A 1 83 ? -17.344 -2.270 1.462 1.00 94.38 83 ASP A CA 1
ATOM 696 C C . ASP A 1 83 ? -17.591 -1.472 0.183 1.00 94.38 83 ASP A C 1
ATOM 698 O O . ASP A 1 83 ? -16.787 -1.533 -0.742 1.00 94.38 83 ASP A O 1
ATOM 702 N N . THR A 1 84 ? -18.667 -0.686 0.132 1.00 93.56 84 THR A N 1
ATOM 703 C CA . THR A 1 84 ? -19.003 0.135 -1.038 1.00 93.56 84 THR A CA 1
ATOM 704 C C . THR A 1 84 ? -18.056 1.321 -1.188 1.00 93.56 84 THR A C 1
ATOM 706 O O . THR A 1 84 ? -17.633 1.644 -2.296 1.00 93.56 84 THR A O 1
ATOM 709 N N . PHE A 1 85 ? -17.709 1.974 -0.078 1.00 93.12 85 PHE A N 1
ATOM 710 C CA . PHE A 1 85 ? -16.855 3.164 -0.081 1.00 93.12 85 PHE A CA 1
ATOM 711 C C . PHE A 1 85 ? -15.400 2.876 0.294 1.00 93.12 85 PHE A C 1
ATOM 713 O O . PHE A 1 85 ? -14.562 3.768 0.191 1.00 93.12 85 PHE A O 1
ATOM 720 N N . PHE A 1 86 ? -15.075 1.650 0.705 1.00 96.12 86 PHE A N 1
ATOM 721 C CA . PHE A 1 86 ? -13.760 1.259 1.214 1.00 96.12 86 PHE A CA 1
ATOM 722 C C . PHE A 1 86 ? -13.311 2.132 2.394 1.00 96.12 86 PHE A C 1
ATOM 724 O O . PHE A 1 86 ? -12.230 2.728 2.372 1.00 96.12 86 PHE A O 1
ATOM 731 N N . MET A 1 87 ? -14.167 2.258 3.410 1.00 96.88 87 MET A N 1
ATOM 732 C CA . MET A 1 87 ? -13.970 3.187 4.528 1.00 96.88 87 MET A CA 1
ATOM 733 C C . MET A 1 87 ? -14.170 2.540 5.892 1.00 96.88 87 MET A C 1
ATOM 735 O O . MET A 1 87 ? -15.017 1.669 6.073 1.00 96.88 87 MET A O 1
ATOM 739 N N . VAL A 1 88 ? -13.415 3.029 6.876 1.00 96.62 88 VAL A N 1
ATOM 740 C CA . VAL A 1 88 ? -13.612 2.683 8.287 1.00 96.62 88 VAL A CA 1
ATOM 741 C C . VAL A 1 88 ? -14.876 3.375 8.792 1.00 96.62 88 VAL A C 1
ATOM 743 O O . VAL A 1 88 ? -15.013 4.590 8.651 1.00 96.62 88 VAL A O 1
ATOM 746 N N . LEU A 1 89 ? -15.783 2.606 9.393 1.00 96.00 89 LEU A N 1
ATOM 747 C CA . LEU A 1 89 ? -16.985 3.121 10.046 1.00 96.00 89 LEU A CA 1
ATOM 748 C C . LEU A 1 89 ? -16.785 3.070 11.558 1.00 96.00 89 LEU A C 1
ATOM 750 O O . LEU A 1 89 ? -16.528 2.005 12.108 1.00 96.00 89 LEU A O 1
ATOM 754 N N . ALA A 1 90 ? -16.882 4.209 12.229 1.00 96.12 90 ALA A N 1
ATOM 755 C CA . ALA A 1 90 ? -16.793 4.287 13.681 1.00 96.12 90 ALA A CA 1
ATOM 756 C C . ALA A 1 90 ? -17.441 5.582 14.172 1.00 96.12 90 ALA A C 1
ATOM 758 O O . ALA A 1 90 ? -17.273 6.631 13.537 1.00 96.12 90 ALA A O 1
ATOM 759 N N . GLU A 1 91 ? -18.118 5.513 15.317 1.00 96.56 91 GLU A N 1
ATOM 760 C CA . GLU A 1 91 ? -18.703 6.688 15.965 1.00 96.56 91 GLU A CA 1
ATOM 761 C C . GLU A 1 91 ? -17.620 7.700 16.390 1.00 96.56 91 GLU A C 1
ATOM 763 O O . GLU A 1 91 ? -16.474 7.308 16.665 1.00 96.56 91 GLU A O 1
ATOM 768 N N . PRO A 1 92 ? -17.931 9.010 16.454 1.00 96.25 92 PRO A N 1
ATOM 769 C CA . PRO A 1 92 ? -16.975 10.057 16.820 1.00 96.25 92 PRO A CA 1
ATOM 770 C C . PRO A 1 92 ? -16.164 9.767 18.093 1.00 96.25 92 PRO A C 1
ATOM 772 O O . PRO A 1 92 ? -14.959 10.024 18.112 1.00 96.25 92 PRO A O 1
ATOM 775 N N . GLU A 1 93 ? -16.789 9.191 19.119 1.00 96.88 93 GLU A N 1
ATOM 776 C CA . GLU A 1 93 ? -16.189 8.819 20.405 1.00 96.88 93 GLU A CA 1
ATOM 777 C C . GLU A 1 93 ? -15.230 7.619 20.331 1.00 96.88 93 GLU A C 1
ATOM 779 O O . GLU A 1 93 ? -14.365 7.454 21.195 1.00 96.88 93 GLU A O 1
ATOM 784 N N . VAL A 1 94 ? -15.322 6.794 19.285 1.00 96.69 94 VAL A N 1
ATOM 785 C CA . VAL A 1 94 ? -14.421 5.654 19.061 1.00 96.69 94 VAL A CA 1
ATOM 786 C C . VAL A 1 94 ? -13.086 6.110 18.464 1.00 96.69 94 VAL A C 1
ATOM 788 O O . VAL A 1 94 ? -12.036 5.542 18.776 1.00 96.69 94 VAL A O 1
ATOM 791 N N . TRP A 1 95 ? -13.087 7.169 17.651 1.00 96.94 95 TRP A N 1
ATOM 792 C CA . TRP A 1 95 ? -11.894 7.638 16.936 1.00 96.94 95 TRP A CA 1
ATOM 793 C C . TRP A 1 95 ? -10.681 7.957 17.827 1.00 96.94 95 TRP A C 1
ATOM 795 O O . TRP A 1 95 ? -9.584 7.538 17.458 1.00 96.94 95 TRP A O 1
ATOM 805 N N . PRO A 1 96 ? -10.802 8.630 18.991 1.00 97.38 96 PRO A N 1
ATOM 806 C CA . PRO A 1 96 ? -9.652 8.905 19.854 1.00 97.38 96 PRO A CA 1
ATOM 807 C C . PRO A 1 96 ? -8.906 7.642 20.302 1.00 97.38 96 PRO A C 1
ATOM 809 O O . PRO A 1 96 ? -7.678 7.581 20.201 1.00 97.38 96 PRO A O 1
ATOM 812 N N . ARG A 1 97 ? -9.627 6.601 20.748 1.00 96.75 97 ARG A N 1
ATOM 813 C CA . ARG A 1 97 ? -8.987 5.330 21.132 1.00 96.75 97 ARG A CA 1
ATOM 814 C C . ARG A 1 97 ? -8.443 4.580 19.920 1.00 96.75 97 ARG A C 1
ATOM 816 O O . ARG A 1 97 ? -7.366 3.998 20.014 1.00 96.75 97 ARG A O 1
ATOM 823 N N . LEU A 1 98 ? -9.144 4.648 18.787 1.00 96.31 98 LEU A N 1
ATOM 824 C CA . LEU A 1 98 ? -8.742 3.981 17.554 1.00 96.31 98 LEU A CA 1
ATOM 825 C C . LEU A 1 98 ? -7.433 4.558 17.003 1.00 96.31 98 LEU A C 1
ATOM 827 O O . LEU A 1 98 ? -6.531 3.807 16.650 1.00 96.31 98 LEU A O 1
ATOM 831 N N . ILE A 1 99 ? -7.297 5.888 16.997 1.00 96.88 99 ILE A N 1
ATOM 832 C CA . ILE A 1 99 ? -6.082 6.597 16.573 1.00 96.88 99 ILE A CA 1
ATOM 833 C C . ILE A 1 99 ? -4.935 6.343 17.552 1.00 96.88 99 ILE A C 1
ATOM 835 O O . ILE A 1 99 ? -3.796 6.192 17.122 1.00 96.88 99 ILE A O 1
ATOM 839 N N . ARG A 1 100 ? -5.207 6.249 18.859 1.00 96.81 100 ARG A N 1
ATOM 840 C CA . ARG A 1 100 ? -4.170 5.903 19.841 1.00 96.81 100 ARG A CA 1
ATOM 841 C C . ARG A 1 100 ? -3.589 4.507 19.594 1.00 96.81 100 ARG A C 1
ATOM 843 O O . ARG A 1 100 ? -2.379 4.343 19.689 1.00 96.81 100 ARG A O 1
ATOM 850 N N . ALA A 1 101 ? -4.433 3.525 19.273 1.00 96.19 101 ALA A N 1
ATOM 851 C CA . ALA A 1 101 ? -3.999 2.160 18.973 1.00 96.19 101 ALA A CA 1
ATOM 852 C C . ALA A 1 101 ? -3.361 2.035 17.576 1.00 96.19 101 ALA A C 1
ATOM 854 O O . ALA A 1 101 ? -2.336 1.376 17.414 1.00 96.19 101 ALA A O 1
ATOM 855 N N . HIS A 1 102 ? -3.926 2.721 16.576 1.00 96.44 102 HIS A N 1
ATOM 856 C CA . HIS A 1 102 ? -3.535 2.622 15.167 1.00 96.44 102 HIS A CA 1
ATOM 857 C C . HIS A 1 102 ? -3.329 4.019 14.551 1.00 96.44 102 HIS A C 1
ATOM 859 O O . HIS A 1 102 ? -4.139 4.445 13.729 1.00 96.44 102 HIS A O 1
ATOM 865 N N . PRO A 1 103 ? -2.246 4.761 14.862 1.00 96.44 103 PRO A N 1
ATOM 866 C CA . PRO A 1 103 ? -2.111 6.184 14.498 1.00 96.44 103 PRO A CA 1
ATOM 867 C C . PRO A 1 103 ? -2.326 6.514 13.018 1.00 96.44 103 PRO A C 1
ATOM 869 O O . PRO A 1 103 ? -2.889 7.557 12.673 1.00 96.44 103 PRO A O 1
ATOM 872 N N . LYS A 1 104 ? -1.938 5.599 12.123 1.00 96.50 104 LYS A N 1
ATOM 873 C CA . LYS A 1 104 ? -2.106 5.744 10.669 1.00 96.50 104 LYS A CA 1
ATOM 874 C C . LYS A 1 104 ? -3.570 5.729 10.212 1.00 96.50 104 LYS A C 1
ATOM 876 O O . LYS A 1 104 ? -3.854 6.234 9.130 1.00 96.50 104 LYS A O 1
ATOM 881 N N . VAL A 1 105 ? -4.493 5.197 11.020 1.00 96.50 105 VAL A N 1
ATOM 882 C CA . VAL A 1 105 ? -5.931 5.154 10.710 1.00 96.50 105 VAL A CA 1
ATOM 883 C C . VAL A 1 105 ? -6.567 6.547 10.708 1.00 96.50 105 VAL A C 1
ATOM 885 O O . VAL A 1 105 ? -7.568 6.762 10.034 1.00 96.50 105 VAL A O 1
ATOM 888 N N . SER A 1 106 ? -5.953 7.522 11.394 1.00 96.12 106 SER A N 1
ATOM 889 C CA . SER A 1 106 ? -6.419 8.918 11.440 1.00 96.12 106 SER A CA 1
ATOM 890 C C . SER A 1 106 ? -6.638 9.518 10.045 1.00 96.12 106 SER A C 1
ATOM 892 O O . SER A 1 106 ? -7.599 10.258 9.832 1.00 96.12 106 SER A O 1
ATOM 894 N N . LYS A 1 107 ? -5.806 9.133 9.067 1.00 95.12 107 LYS A N 1
ATOM 895 C CA . LYS A 1 107 ? -5.909 9.552 7.660 1.00 95.12 107 LYS A CA 1
ATOM 896 C C . LYS A 1 107 ? -7.215 9.105 6.990 1.00 95.12 107 LYS A C 1
ATOM 898 O O . LYS A 1 107 ? -7.647 9.745 6.034 1.00 95.12 107 LYS A O 1
ATOM 903 N N . PHE A 1 108 ? -7.838 8.040 7.490 1.00 95.69 108 PHE A N 1
ATOM 904 C CA . PHE A 1 108 ? -8.992 7.368 6.888 1.00 95.69 108 PHE A CA 1
ATOM 905 C C . PHE A 1 108 ? -10.313 7.666 7.597 1.00 95.69 108 PHE A C 1
ATOM 907 O O . PHE A 1 108 ? -11.320 7.042 7.282 1.00 95.69 108 PHE A O 1
ATOM 914 N N . ARG A 1 109 ? -10.339 8.656 8.502 1.00 93.50 109 ARG A N 1
ATOM 915 C CA . ARG A 1 109 ? -11.568 9.061 9.199 1.00 93.50 109 ARG A CA 1
ATOM 916 C C . ARG A 1 109 ? -12.710 9.426 8.259 1.00 93.50 109 ARG A C 1
ATOM 918 O O . ARG A 1 109 ? -13.829 8.993 8.466 1.00 93.50 109 ARG A O 1
ATOM 925 N N . ASN A 1 110 ? -12.397 10.184 7.212 1.00 91.50 110 ASN A N 1
ATOM 926 C CA . ASN A 1 110 ? -13.353 10.614 6.190 1.00 91.50 110 ASN A CA 1
ATOM 927 C C . ASN A 1 110 ? -12.789 10.386 4.780 1.00 91.50 110 ASN A C 1
ATOM 929 O O . ASN A 1 110 ? -13.069 11.156 3.864 1.00 91.50 110 ASN A O 1
ATOM 933 N N . ARG A 1 111 ? -11.894 9.402 4.614 1.00 94.19 111 ARG A N 1
ATOM 934 C CA . ARG A 1 111 ? -11.242 9.132 3.328 1.00 94.19 111 ARG A CA 1
ATOM 935 C C . ARG A 1 111 ? -11.294 7.647 2.990 1.00 94.19 111 ARG A C 1
ATOM 937 O O . ARG A 1 111 ? -10.962 6.839 3.858 1.00 94.19 111 ARG A O 1
ATOM 944 N N . PRO A 1 112 ? -11.635 7.298 1.741 1.00 95.94 112 PRO A N 1
ATOM 945 C CA . PRO A 1 112 ? -11.603 5.921 1.283 1.00 95.94 112 PRO A CA 1
ATOM 946 C C . PRO A 1 112 ? -10.170 5.404 1.171 1.00 95.94 112 PRO A C 1
ATOM 948 O O . PRO A 1 112 ? -9.223 6.165 0.947 1.00 95.94 112 PRO A O 1
ATOM 951 N N . PHE A 1 113 ? -10.029 4.084 1.256 1.00 97.00 113 PHE A N 1
ATOM 952 C CA . PHE A 1 113 ? -8.815 3.366 0.893 1.00 97.00 113 PHE A CA 1
ATOM 953 C C . PHE A 1 113 ? -9.129 2.241 -0.107 1.00 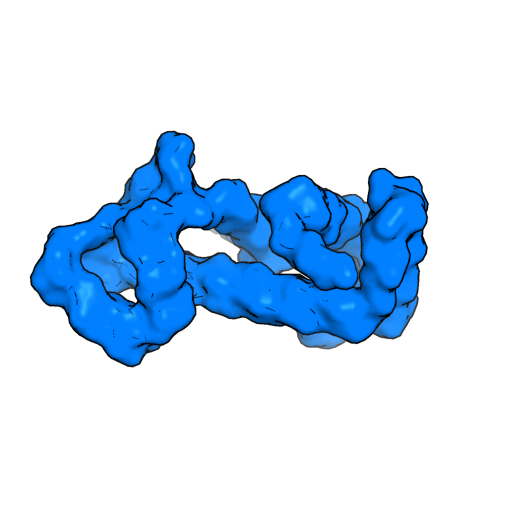97.00 113 PHE A C 1
ATOM 955 O O . PHE A 1 113 ? -9.134 1.065 0.261 1.00 97.00 113 PHE A O 1
ATOM 962 N N . PRO A 1 114 ? -9.360 2.577 -1.394 1.00 96.94 114 PRO A N 1
ATOM 963 C CA . PRO A 1 114 ? -9.779 1.605 -2.411 1.00 96.94 114 PRO A CA 1
ATOM 964 C C . PRO A 1 114 ? -8.767 0.482 -2.674 1.00 96.94 114 PRO A C 1
ATOM 966 O O . PRO A 1 114 ? -9.108 -0.545 -3.249 1.00 96.94 114 PRO A O 1
ATOM 969 N N . LEU A 1 115 ? -7.510 0.658 -2.253 1.00 97.69 115 LEU A N 1
ATOM 970 C CA . LEU A 1 115 ? -6.454 -0.345 -2.403 1.00 97.69 115 LEU A CA 1
ATOM 971 C C . LEU A 1 115 ? -6.502 -1.446 -1.334 1.00 97.69 115 LEU A C 1
ATOM 973 O O . LEU A 1 115 ? -5.671 -2.349 -1.392 1.00 97.69 115 LEU A O 1
ATOM 977 N N . PHE A 1 116 ? -7.437 -1.393 -0.373 1.00 97.25 116 PHE A N 1
ATOM 978 C CA . PHE A 1 116 ? -7.483 -2.320 0.762 1.00 97.25 116 PHE A CA 1
ATOM 979 C C . PHE A 1 116 ? -7.428 -3.793 0.327 1.00 97.25 116 PHE A C 1
ATOM 981 O O . PHE A 1 116 ? -6.486 -4.492 0.689 1.00 97.25 116 PHE A O 1
ATOM 988 N N . TYR A 1 117 ? -8.378 -4.241 -0.499 1.00 96.50 117 TYR A N 1
ATOM 989 C CA . TYR A 1 117 ? -8.471 -5.643 -0.926 1.00 96.50 117 TYR A CA 1
ATOM 990 C C . TYR A 1 117 ? -7.346 -6.076 -1.868 1.00 96.50 117 TYR A C 1
ATOM 992 O O . TYR A 1 117 ? -6.900 -7.220 -1.838 1.00 96.50 117 TYR A O 1
ATOM 1000 N N . SER A 1 118 ? -6.823 -5.151 -2.673 1.00 96.75 118 SER A N 1
ATOM 1001 C CA . SER A 1 118 ? -5.660 -5.437 -3.516 1.00 96.75 118 SER A CA 1
ATOM 1002 C C . SER A 1 118 ? -4.418 -5.692 -2.652 1.00 96.75 118 SER A C 1
ATOM 1004 O O . SER A 1 118 ? -3.702 -6.671 -2.842 1.00 96.75 118 SER A O 1
ATOM 1006 N N . LEU A 1 119 ? -4.193 -4.858 -1.633 1.00 97.12 119 LEU A N 1
ATOM 1007 C CA . LEU A 1 119 ? -3.086 -5.031 -0.689 1.00 97.12 119 LEU A CA 1
ATOM 1008 C C . LEU A 1 119 ? -3.282 -6.267 0.201 1.00 97.12 119 LEU A C 1
ATOM 1010 O O . LEU A 1 119 ? -2.299 -6.940 0.507 1.00 97.12 119 LEU A O 1
ATOM 1014 N N . GLU A 1 120 ? -4.521 -6.610 0.558 1.00 95.75 120 GLU A N 1
ATOM 1015 C CA . GLU A 1 120 ? -4.850 -7.877 1.222 1.00 95.75 120 GLU A CA 1
ATOM 1016 C C . GLU A 1 120 ? -4.372 -9.069 0.383 1.00 95.75 120 GLU A C 1
ATOM 1018 O O . GLU A 1 120 ? -3.568 -9.869 0.854 1.00 95.75 120 GLU A O 1
ATOM 1023 N N . GLY A 1 121 ? -4.727 -9.112 -0.906 1.00 94.12 121 GLY A N 1
ATOM 1024 C CA . GLY A 1 121 ? -4.293 -10.166 -1.829 1.00 94.12 121 GLY A CA 1
ATOM 1025 C C . GLY A 1 121 ? -2.790 -10.192 -2.162 1.00 94.12 121 GLY A C 1
ATOM 1026 O O . GLY A 1 121 ? -2.342 -11.109 -2.864 1.00 94.12 121 GLY A O 1
ATOM 1027 N N . LEU A 1 122 ? -2.014 -9.193 -1.719 1.00 93.06 122 LEU A N 1
ATOM 1028 C CA . LEU A 1 122 ? -0.545 -9.176 -1.794 1.00 93.06 122 LEU A CA 1
ATOM 1029 C C . LEU A 1 122 ? 0.131 -9.678 -0.517 1.00 93.06 122 LEU A C 1
ATOM 1031 O O . LEU A 1 122 ? 1.247 -10.202 -0.598 1.00 93.06 122 LEU A O 1
ATOM 1035 N N . TYR A 1 123 ? -0.474 -9.448 0.650 1.00 91.75 123 TYR A N 1
ATOM 1036 C CA . TYR A 1 123 ? 0.203 -9.629 1.938 1.00 91.75 123 TYR A CA 1
ATOM 1037 C C . TYR A 1 123 ? -0.404 -10.690 2.837 1.00 91.75 123 TYR A C 1
ATOM 1039 O O . TYR A 1 123 ? 0.310 -11.179 3.712 1.00 91.75 123 TYR A O 1
ATOM 1047 N N . GLU A 1 124 ? -1.665 -11.049 2.641 1.00 88.69 124 GLU A N 1
ATOM 1048 C CA . GLU A 1 124 ? -2.252 -12.196 3.314 1.00 88.69 124 GLU A CA 1
ATOM 1049 C C . GLU A 1 124 ? -2.053 -13.430 2.437 1.00 88.69 124 GLU A C 1
ATOM 1051 O O . GLU A 1 124 ? -2.239 -13.399 1.217 1.00 88.69 124 GLU A O 1
ATOM 1056 N N . ALA A 1 125 ? -1.625 -14.529 3.057 1.00 67.06 125 ALA A N 1
ATOM 1057 C CA . ALA A 1 125 ? -1.641 -15.815 2.379 1.00 67.06 125 ALA A CA 1
ATOM 1058 C C . ALA A 1 125 ? -3.097 -16.156 2.017 1.00 67.06 125 ALA A C 1
ATOM 1060 O O . ALA A 1 125 ? -3.993 -15.809 2.792 1.00 67.06 125 ALA A O 1
ATOM 1061 N N . PRO A 1 126 ? -3.357 -16.870 0.905 1.00 56.09 126 PRO A N 1
ATOM 1062 C CA . PRO A 1 126 ? -4.657 -17.489 0.712 1.00 56.09 126 PRO A CA 1
ATOM 1063 C C . PRO A 1 126 ? -4.943 -18.305 1.968 1.00 56.09 126 PRO A C 1
ATOM 1065 O O . PRO A 1 126 ? -4.145 -19.178 2.332 1.00 56.09 126 PRO A O 1
ATOM 1068 N N . SER A 1 127 ? -6.031 -17.984 2.667 1.00 44.34 127 SER A N 1
ATOM 1069 C CA . SER A 1 127 ? -6.553 -18.866 3.695 1.00 44.34 127 SER A CA 1
ATOM 1070 C C . SER A 1 127 ? -6.693 -20.227 3.027 1.00 44.34 127 SER A C 1
ATOM 1072 O O . SER A 1 127 ? -7.463 -20.393 2.083 1.00 44.34 127 SER A O 1
ATOM 1074 N N . ARG A 1 128 ? -5.883 -21.202 3.455 1.00 37.50 128 ARG A N 1
ATOM 1075 C CA . ARG A 1 128 ? -6.191 -22.595 3.155 1.00 37.50 128 ARG A CA 1
ATOM 1076 C C . ARG A 1 128 ? -7.566 -22.795 3.763 1.00 37.50 128 ARG A C 1
ATOM 1078 O O . ARG A 1 128 ? -7.695 -22.751 4.984 1.00 37.50 128 ARG A O 1
ATOM 1085 N N . SER A 1 129 ? -8.583 -22.897 2.917 1.00 35.25 129 SER A N 1
ATOM 1086 C CA . SER A 1 129 ? -9.877 -23.427 3.299 1.00 35.25 129 SER A CA 1
ATOM 1087 C C . SER A 1 129 ? -9.577 -24.755 3.978 1.00 35.25 129 SER A C 1
ATOM 1089 O O . SER A 1 129 ? -9.112 -25.699 3.341 1.00 35.25 129 SER A O 1
ATOM 1091 N N . VAL A 1 130 ? -9.718 -24.776 5.299 1.00 39.75 130 VAL A N 1
ATOM 1092 C CA . VAL A 1 130 ? -9.734 -26.021 6.049 1.00 39.75 130 VAL A CA 1
ATOM 1093 C C . VAL A 1 130 ? -11.073 -26.642 5.683 1.00 39.75 130 VAL A C 1
ATOM 1095 O O . VAL A 1 130 ? -12.118 -26.163 6.119 1.00 39.75 130 VAL A O 1
ATOM 1098 N N . SER A 1 131 ? -11.017 -27.582 4.741 1.00 35.62 131 SER A N 1
ATOM 1099 C CA . SER A 1 131 ? -12.058 -28.582 4.498 1.00 35.62 131 SER A CA 1
ATOM 1100 C C . SER A 1 131 ? -12.365 -29.373 5.761 1.00 35.62 131 SER A C 1
ATOM 1102 O O . SER A 1 131 ? -11.405 -29.614 6.531 1.00 35.62 131 SER A O 1
#

Radius of gyration: 16.32 Å; Cα contacts (8 Å, |Δi|>4): 120; chains: 1; bounding box: 36×42×40 Å

Solvent-accessible surface area (backbone atoms only — not comparable to full-atom values): 7734 Å² total; per-residue (Å²): 135,80,91,46,73,69,57,55,49,47,49,54,52,49,49,58,80,45,66,88,43,71,85,23,48,46,99,90,48,70,31,77,62,26,47,52,50,44,38,52,53,44,32,68,76,34,71,88,59,71,66,50,58,66,57,52,53,54,47,50,54,48,53,54,49,44,43,50,26,49,61,55,48,48,71,41,88,78,34,46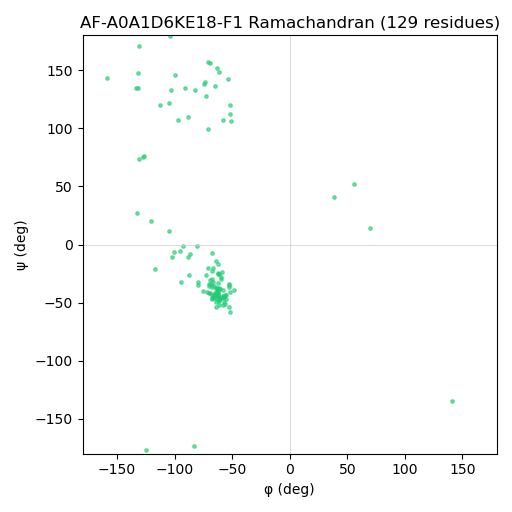,73,39,82,90,62,32,29,63,39,61,55,80,82,48,48,65,62,49,29,71,77,25,61,67,38,58,74,31,67,91,34,63,45,83,57,45,68,62,51,43,73,73,71,50,74,81,75,74,78,80,123

InterPro domains:
  IPR024752 Myb/SANT-like domain [PF12776] (3-96)

Sequence (131 aa):
MIWNNVYEKGLVDVMHDHKDNPKFKGQNGWNRDGWNSITTKFNEKFPLAHFSKQQLQEKERELKGYYKAIRDSRKESGVGWNDTFFMVLAEPEVWPRLIRAHPKVSKFRNRPFPLFYSLEGLYEAPSRSVS

Organism: Zea mays 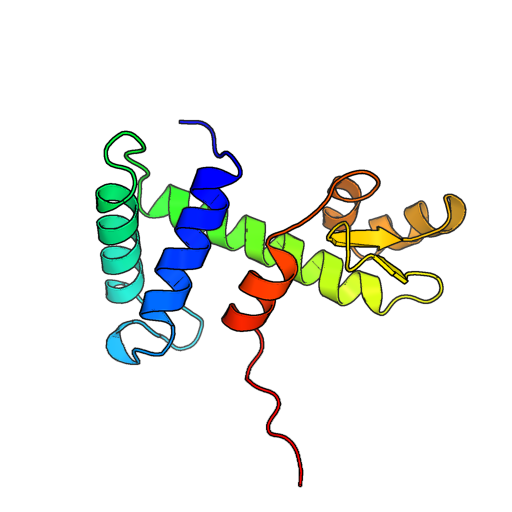(NCBI:txid4577)

Nearest PDB structures (foldseek):
  5b7j-assembly1_A  TM=5.373E-01  e=6.987E-01  Schizosaccharomyces pombe 972h-
  5jdk-assembly1_A  TM=5.619E-01  e=1.956E+00  Schizosaccharomyces pombe 972h-

pLDDT: mean 92.3, std 12.38, range [35.25, 98.31]

Secondary structure (DSSP, 8-state):
----HHHHHHHHHHHHHHTT-GGGEETTEE-HHHHHHHHHHHHHH-TTT---HHHHHHHHHHHHHHHHHHHHHTTSTTEEEETTTTEEEE-TTTHHHHHHH-GGGGGGSS---TTHHHHHHHHSPP-----